Protein AF-A0AAW8ARS9-F1 (afdb_monomer_lite)

Foldseek 3Di:
DQVVQQVVCVVVVHHRPPCPPPNCCVHVQNPHDCVPVVVVVVVVVVVCCCVVPVVVVVVVVVVVVVVVCVVCVPPDDDDD

Secondary structure (DSSP, 8-state):
-HHHHHHHHHHTTPPTT---SS-IIIIITTT--HHHHHHHHHHHHHHHHIIIIIHHHHHHHHHHHHHHHHHTTT------

Organism: Klebsiella pneumoniae (NCBI:txid573)

pLDDT: mean 97.07, std 2.88, range [79.12, 98.88]

Structure (mmCIF, N/CA/C/O backbone):
data_AF-A0AAW8ARS9-F1
#
_entry.id   AF-A0AAW8ARS9-F1
#
loop_
_atom_site.group_PDB
_atom_site.id
_atom_site.type_symbol
_atom_site.label_atom_id
_atom_site.label_alt_id
_atom_site.label_comp_id
_atom_site.label_asym_id
_atom_site.label_entity_id
_atom_site.label_seq_id
_atom_site.pdbx_PDB_ins_code
_atom_site.Cartn_x
_atom_site.Cartn_y
_atom_site.Cartn_z
_atom_site.occupancy
_atom_site.B_iso_or_equiv
_atom_site.auth_seq_id
_atom_site.auth_comp_id
_atom_site.auth_asym_id
_atom_site.auth_atom_id
_atom_site.pdbx_PDB_model_num
ATOM 1 N N . ASN A 1 1 ? 10.513 -2.385 -11.130 1.00 96.38 1 ASN A N 1
ATOM 2 C CA . ASN A 1 1 ? 11.241 -2.017 -12.370 1.00 96.38 1 ASN A CA 1
ATOM 3 C C . ASN A 1 1 ? 11.334 -3.165 -13.367 1.00 96.38 1 ASN A C 1
ATOM 5 O O . ASN A 1 1 ? 10.686 -3.085 -14.402 1.00 96.38 1 ASN A O 1
ATOM 9 N N . GLU A 1 2 ? 12.056 -4.254 -13.076 1.00 97.69 2 GLU A N 1
ATOM 10 C CA . GLU A 1 2 ? 12.280 -5.344 -14.050 1.00 97.69 2 GLU A CA 1
ATOM 11 C C . GLU A 1 2 ? 11.001 -6.043 -14.528 1.00 97.69 2 GLU A C 1
ATOM 13 O O . GLU A 1 2 ? 10.861 -6.300 -15.718 1.00 97.69 2 GLU A O 1
ATOM 18 N N . VAL A 1 3 ? 10.040 -6.300 -13.634 1.00 97.44 3 VAL A N 1
ATOM 19 C CA . VAL A 1 3 ? 8.746 -6.908 -14.004 1.00 97.44 3 VAL A CA 1
ATOM 20 C C . VAL A 1 3 ? 7.979 -6.031 -14.999 1.00 97.44 3 VAL A C 1
ATOM 22 O O . VAL A 1 3 ? 7.489 -6.535 -16.006 1.00 97.44 3 VAL A O 1
ATOM 25 N N . ILE A 1 4 ? 7.926 -4.716 -14.755 1.00 97.25 4 ILE A N 1
ATOM 26 C CA . ILE A 1 4 ? 7.249 -3.746 -15.631 1.00 97.25 4 ILE A CA 1
ATOM 27 C C . ILE A 1 4 ? 7.937 -3.702 -16.998 1.00 97.25 4 ILE A C 1
ATOM 29 O O . ILE A 1 4 ? 7.277 -3.843 -18.025 1.00 97.25 4 ILE A O 1
ATOM 33 N N . ALA A 1 5 ? 9.266 -3.576 -17.016 1.00 97.88 5 ALA A N 1
ATOM 34 C CA . ALA A 1 5 ? 10.046 -3.550 -18.249 1.00 97.88 5 ALA A CA 1
ATOM 35 C C . ALA A 1 5 ? 9.910 -4.854 -19.051 1.00 97.88 5 ALA A C 1
ATOM 37 O O . ALA A 1 5 ? 9.676 -4.819 -20.255 1.00 97.88 5 ALA A O 1
ATOM 38 N N . ASN A 1 6 ? 9.977 -6.014 -18.390 1.00 97.50 6 ASN A N 1
ATOM 39 C CA . ASN A 1 6 ? 9.764 -7.307 -19.037 1.00 97.50 6 ASN A CA 1
ATOM 40 C C . ASN A 1 6 ? 8.354 -7.431 -19.607 1.00 97.50 6 ASN A C 1
ATOM 42 O O . ASN A 1 6 ? 8.197 -7.910 -20.727 1.00 97.50 6 ASN A O 1
ATOM 46 N N . ARG A 1 7 ? 7.330 -6.977 -18.876 1.00 97.69 7 ARG A N 1
ATOM 47 C CA . ARG A 1 7 ? 5.956 -7.019 -19.376 1.00 97.69 7 ARG A CA 1
ATOM 48 C C . ARG A 1 7 ? 5.773 -6.121 -20.600 1.00 97.69 7 ARG A C 1
ATOM 50 O O . ARG A 1 7 ? 5.146 -6.552 -21.564 1.00 97.69 7 ARG A O 1
ATOM 57 N N . ALA A 1 8 ? 6.359 -4.925 -20.587 1.00 97.75 8 ALA A N 1
ATOM 58 C CA . ALA A 1 8 ? 6.360 -4.030 -21.740 1.00 97.75 8 ALA A CA 1
ATOM 59 C C . ALA A 1 8 ? 7.083 -4.660 -22.945 1.00 97.75 8 ALA A C 1
ATOM 61 O O . ALA A 1 8 ? 6.548 -4.672 -24.047 1.00 97.75 8 ALA A O 1
ATOM 62 N N . ASN A 1 9 ? 8.251 -5.270 -22.734 1.00 97.69 9 ASN A N 1
ATOM 63 C CA . ASN A 1 9 ? 9.015 -5.933 -23.795 1.00 97.69 9 ASN A CA 1
ATOM 64 C C . ASN A 1 9 ? 8.275 -7.142 -24.389 1.00 97.69 9 ASN A C 1
ATOM 66 O O . ASN A 1 9 ? 8.233 -7.285 -25.607 1.00 97.69 9 ASN A O 1
ATOM 70 N N . GLN A 1 10 ? 7.610 -7.957 -23.565 1.00 97.56 10 GLN A N 1
ATOM 71 C CA . GLN A 1 10 ? 6.736 -9.033 -24.051 1.00 97.56 10 GLN A CA 1
ATOM 72 C C . GLN A 1 10 ? 5.612 -8.508 -24.950 1.00 97.56 10 GLN A C 1
ATOM 74 O O . GLN A 1 10 ? 5.331 -9.094 -25.991 1.00 97.56 10 GLN A O 1
ATOM 79 N N . MET A 1 11 ? 4.977 -7.396 -24.564 1.00 97.62 11 MET A N 1
ATOM 80 C CA . MET A 1 11 ? 3.947 -6.741 -25.381 1.00 97.62 11 MET A CA 1
ATOM 81 C C . MET A 1 11 ? 4.505 -6.201 -26.707 1.00 97.62 11 MET A C 1
ATOM 83 O O . MET A 1 11 ? 3.766 -6.097 -27.679 1.00 97.62 11 MET A O 1
ATOM 87 N N . LEU A 1 12 ? 5.807 -5.916 -26.762 1.00 97.25 12 LEU A N 1
ATOM 88 C CA . LEU A 1 12 ? 6.543 -5.499 -27.958 1.00 97.25 12 LEU A CA 1
ATOM 89 C C . LEU 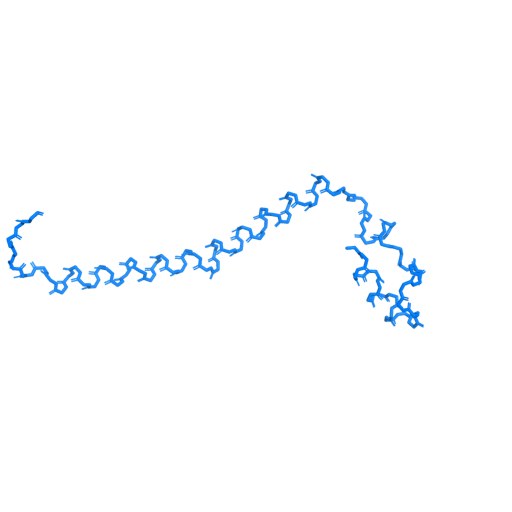A 1 12 ? 7.169 -6.682 -28.724 1.00 97.25 12 LEU A C 1
ATOM 91 O O . LEU A 1 12 ? 8.017 -6.479 -29.592 1.00 97.25 12 LEU A O 1
A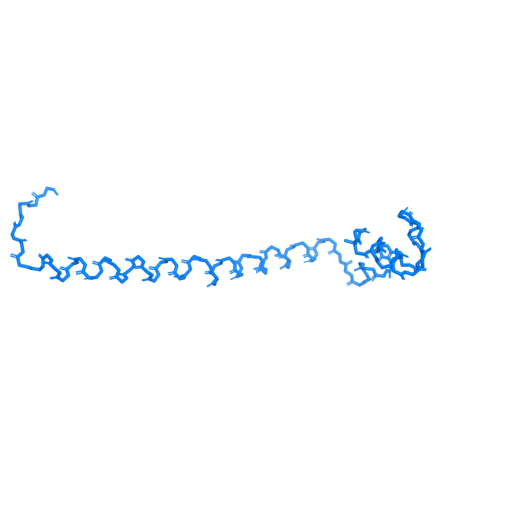TOM 95 N N . GLY A 1 13 ? 6.771 -7.920 -28.409 1.00 97.44 13 GLY A N 1
ATOM 96 C CA . GLY A 1 13 ? 7.215 -9.129 -29.111 1.00 97.44 13 GLY A CA 1
ATOM 97 C C . GLY A 1 13 ? 8.614 -9.619 -28.731 1.00 97.44 13 GLY A C 1
ATOM 98 O O . GLY A 1 13 ? 9.178 -10.453 -29.435 1.00 97.44 13 GLY A O 1
ATOM 99 N N . GLN A 1 14 ? 9.187 -9.118 -27.638 1.00 97.19 14 GLN A N 1
ATOM 100 C CA . GLN A 1 14 ? 10.511 -9.516 -27.166 1.00 97.19 14 GLN A CA 1
ATOM 101 C C . GLN A 1 14 ? 10.418 -10.628 -26.108 1.00 97.19 14 GLN A C 1
ATOM 103 O O . GLN A 1 14 ? 9.495 -10.621 -25.284 1.00 97.19 14 GLN A O 1
ATOM 108 N N . PRO A 1 15 ? 11.365 -11.584 -26.081 1.00 93.62 15 PRO A N 1
ATOM 109 C CA . PRO A 1 15 ? 11.403 -12.592 -25.030 1.00 93.62 15 PRO A CA 1
ATOM 110 C C . PRO A 1 15 ? 11.657 -11.977 -23.637 1.00 93.62 15 PRO A C 1
ATOM 112 O O . PRO A 1 15 ? 12.172 -10.863 -23.520 1.00 93.62 15 PRO A O 1
ATOM 115 N N . PRO A 1 16 ? 11.310 -12.682 -22.544 1.00 90.25 16 PRO A N 1
ATOM 116 C CA . PRO A 1 16 ? 11.607 -12.221 -21.189 1.00 90.25 16 PRO A CA 1
ATOM 117 C C . PRO A 1 16 ? 13.112 -12.011 -20.980 1.00 90.25 16 PRO A C 1
ATOM 119 O O . PRO A 1 16 ? 13.923 -12.818 -21.426 1.00 90.25 16 PRO A O 1
ATOM 122 N N . GLY A 1 17 ? 13.489 -10.954 -20.258 1.00 90.06 17 GLY A N 1
ATOM 123 C CA . GLY A 1 17 ? 14.884 -10.689 -19.904 1.00 90.06 17 GLY A CA 1
ATOM 124 C C . GLY A 1 17 ? 15.703 -9.961 -20.973 1.00 90.06 17 GLY A C 1
ATOM 125 O O . GLY A 1 17 ? 16.871 -9.684 -20.721 1.00 90.06 17 GLY A O 1
ATOM 126 N N . THR A 1 18 ? 15.120 -9.581 -22.118 1.00 91.19 18 THR A N 1
ATOM 127 C CA . THR A 1 18 ? 15.836 -8.821 -23.165 1.00 91.19 18 THR A CA 1
ATOM 128 C C . THR A 1 18 ? 16.283 -7.434 -22.726 1.00 91.19 18 THR A C 1
ATOM 130 O O . THR A 1 18 ? 17.255 -6.913 -23.265 1.00 91.19 18 THR A O 1
ATOM 133 N N . ARG A 1 19 ? 15.561 -6.815 -21.777 1.00 95.88 19 ARG A N 1
ATOM 134 C CA . ARG A 1 19 ? 15.779 -5.432 -21.303 1.00 95.88 19 ARG A CA 1
ATOM 135 C C . ARG A 1 19 ? 15.788 -4.375 -22.427 1.00 95.88 19 ARG A C 1
ATOM 137 O O . ARG A 1 19 ? 16.289 -3.274 -22.229 1.00 95.88 19 ARG A O 1
ATOM 144 N N . SER A 1 20 ? 15.217 -4.701 -23.585 1.00 95.75 20 SER A N 1
ATOM 145 C CA . SER A 1 20 ? 15.118 -3.850 -24.772 1.00 95.75 20 SER A CA 1
ATOM 146 C C . SER A 1 20 ? 13.817 -4.175 -25.518 1.00 95.75 20 SER A C 1
ATOM 148 O O . SER A 1 20 ? 13.431 -5.350 -25.537 1.00 95.75 20 SER A O 1
ATOM 150 N N . PRO A 1 21 ? 13.135 -3.175 -26.111 1.00 96.56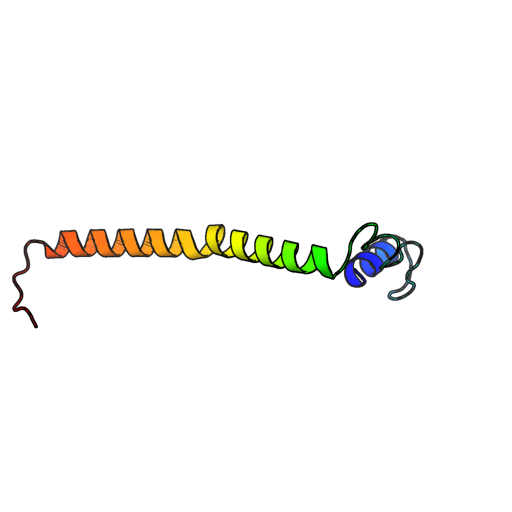 21 PRO A N 1
ATOM 151 C CA . PRO A 1 21 ? 13.491 -1.746 -26.119 1.00 96.56 21 PRO A CA 1
ATOM 152 C C . PRO A 1 21 ? 13.264 -1.032 -24.776 1.00 96.56 21 PRO A C 1
ATOM 154 O O . PRO A 1 21 ? 13.726 0.088 -24.596 1.00 96.56 21 PRO A O 1
ATOM 157 N N . VAL A 1 22 ? 12.599 -1.661 -23.803 1.00 97.81 22 VAL A N 1
ATOM 158 C CA . VAL A 1 22 ? 12.351 -1.070 -22.482 1.00 97.81 22 VAL A CA 1
ATOM 159 C C . VAL A 1 22 ? 13.374 -1.575 -21.456 1.00 97.81 22 VAL A C 1
ATOM 161 O O . VAL A 1 22 ? 13.258 -2.697 -20.959 1.00 97.81 22 VAL A O 1
ATOM 164 N N . HIS A 1 23 ? 14.363 -0.744 -21.108 1.00 98.19 23 HIS A N 1
ATOM 165 C CA . HIS A 1 23 ? 15.310 -1.000 -20.021 1.00 98.19 23 HIS A CA 1
ATOM 166 C C . HIS A 1 23 ? 14.699 -0.706 -18.627 1.00 98.19 23 HIS A C 1
ATOM 168 O O . HIS A 1 23 ? 14.055 0.333 -18.445 1.00 98.19 23 HIS A O 1
ATOM 174 N N . PRO A 1 24 ? 14.893 -1.578 -17.613 1.00 97.56 24 PRO A N 1
ATOM 175 C CA . PRO A 1 24 ? 14.341 -1.380 -16.270 1.00 97.56 24 PRO A CA 1
ATOM 176 C C . PRO A 1 24 ? 14.786 -0.087 -15.583 1.00 97.56 24 PRO A C 1
ATOM 178 O O . PRO A 1 24 ? 13.968 0.542 -14.917 1.00 97.56 24 PRO A O 1
ATOM 181 N N . ASN A 1 25 ? 16.053 0.304 -15.733 1.00 98.06 25 ASN A N 1
ATOM 182 C CA . ASN A 1 25 ? 16.570 1.506 -15.077 1.00 98.06 25 ASN A CA 1
ATOM 183 C C . ASN A 1 25 ? 16.322 2.763 -15.911 1.00 98.06 25 ASN A C 1
ATOM 185 O O . ASN A 1 25 ? 15.865 3.765 -15.375 1.00 98.06 25 ASN A O 1
ATOM 189 N N . ASP A 1 26 ? 16.565 2.686 -17.215 1.00 98.06 26 ASP A N 1
ATOM 190 C CA . ASP A 1 26 ? 16.602 3.876 -18.072 1.00 98.06 26 ASP A CA 1
ATOM 191 C C . ASP A 1 26 ? 15.192 4.366 -18.414 1.00 98.06 26 ASP A C 1
ATOM 193 O O . ASP A 1 26 ? 15.010 5.537 -18.727 1.00 98.06 26 ASP A O 1
ATOM 197 N N . HIS A 1 27 ? 14.192 3.477 -18.339 1.00 97.75 27 HIS A N 1
ATOM 198 C CA . HIS A 1 27 ? 12.801 3.807 -18.646 1.00 97.75 27 HIS A CA 1
ATOM 199 C C . HIS A 1 27 ? 11.871 3.623 -17.444 1.00 97.75 27 HIS A C 1
ATOM 201 O O . HIS A 1 27 ? 11.211 4.572 -17.038 1.00 97.75 27 HIS A O 1
ATOM 207 N N . ALA A 1 28 ? 11.801 2.425 -16.845 1.00 96.94 28 ALA A N 1
ATOM 208 C CA . ALA A 1 28 ? 10.836 2.180 -15.762 1.00 96.94 28 ALA A CA 1
ATOM 209 C C . ALA A 1 28 ? 11.215 2.893 -14.449 1.00 96.94 28 ALA A C 1
ATOM 211 O O . ALA A 1 28 ? 10.331 3.321 -13.714 1.00 96.94 28 ALA A O 1
ATOM 212 N N . ASN A 1 29 ? 12.515 3.042 -14.182 1.00 98.19 29 ASN A N 1
ATOM 213 C CA . ASN A 1 29 ? 13.063 3.793 -13.048 1.00 98.19 29 ASN A CA 1
ATOM 214 C C . ASN A 1 29 ? 13.615 5.167 -13.466 1.00 98.19 29 ASN A C 1
ATOM 216 O O . ASN A 1 29 ? 14.460 5.735 -12.769 1.00 98.19 29 ASN A O 1
ATOM 220 N N . ALA A 1 30 ? 13.200 5.685 -14.625 1.00 97.75 30 ALA A N 1
ATOM 221 C CA . ALA A 1 30 ? 13.667 6.980 -15.094 1.00 97.75 30 ALA A CA 1
ATOM 222 C C . ALA A 1 30 ? 13.329 8.064 -14.060 1.00 97.75 30 ALA A C 1
ATOM 224 O O . ALA A 1 30 ? 12.201 8.129 -13.566 1.00 97.75 30 ALA A O 1
ATOM 225 N N . SER A 1 31 ? 14.322 8.895 -13.728 1.00 97.12 31 SER A N 1
ATOM 226 C CA . SER A 1 31 ? 14.200 9.997 -12.760 1.00 97.12 31 SER A CA 1
ATOM 227 C C . SER A 1 31 ? 13.792 9.581 -11.339 1.00 97.12 31 SER A C 1
ATOM 229 O O . SER A 1 31 ? 13.328 10.421 -10.574 1.00 97.12 31 SER A O 1
ATOM 231 N N . GLN A 1 32 ? 13.973 8.309 -10.979 1.00 97.94 32 GLN A N 1
ATOM 232 C CA . GLN A 1 32 ? 13.662 7.771 -9.654 1.00 97.94 32 GLN A CA 1
ATOM 233 C C . GLN A 1 32 ? 14.922 7.256 -8.960 1.00 97.94 32 GLN A C 1
ATOM 235 O O . GLN A 1 32 ? 15.860 6.777 -9.605 1.00 97.94 32 GLN A O 1
ATOM 240 N N . SER A 1 33 ? 14.915 7.278 -7.630 1.00 96.56 33 SER A N 1
ATOM 241 C CA . SER A 1 33 ? 15.912 6.620 -6.792 1.00 96.56 33 SER A CA 1
ATOM 242 C C . SER A 1 33 ? 15.234 5.602 -5.884 1.00 96.56 33 SER A C 1
ATOM 244 O O . SER A 1 33 ? 14.188 5.862 -5.303 1.00 96.56 33 SER A O 1
ATOM 246 N N . SER A 1 34 ? 15.850 4.448 -5.637 1.00 95.31 34 SER A N 1
ATOM 247 C CA . SER A 1 34 ? 15.315 3.531 -4.618 1.00 95.31 34 SER A CA 1
ATOM 248 C C . SER A 1 34 ? 15.153 4.217 -3.249 1.00 95.31 34 SER A C 1
ATOM 250 O O . SER A 1 34 ? 14.262 3.857 -2.485 1.00 95.31 34 SER A O 1
ATOM 252 N N . ASN A 1 35 ? 15.968 5.241 -2.968 1.00 97.56 35 ASN A N 1
ATOM 253 C CA . ASN A 1 35 ? 15.945 5.988 -1.711 1.00 97.56 35 ASN A CA 1
ATOM 254 C C . ASN A 1 35 ? 14.773 6.976 -1.592 1.00 97.56 35 ASN A C 1
ATOM 256 O O . ASN A 1 35 ? 14.449 7.360 -0.473 1.00 97.56 35 ASN A O 1
ATOM 260 N N . ASP A 1 36 ? 14.146 7.388 -2.699 1.00 96.94 36 ASP A N 1
ATOM 261 C CA . ASP A 1 36 ? 12.925 8.209 -2.670 1.00 96.94 36 ASP A CA 1
ATOM 262 C C . ASP A 1 36 ? 11.671 7.357 -2.890 1.00 96.94 36 ASP A C 1
ATOM 264 O O . ASP A 1 36 ? 10.697 7.451 -2.145 1.00 96.94 36 ASP A O 1
ATOM 268 N N . SER A 1 37 ? 11.738 6.438 -3.845 1.00 97.75 37 SER A N 1
ATOM 269 C CA . SER A 1 37 ? 10.592 5.683 -4.324 1.00 97.75 37 SER A CA 1
ATOM 270 C C . SER A 1 37 ? 10.137 4.645 -3.303 1.00 97.75 37 SER A C 1
ATOM 272 O O . SER A 1 37 ? 8.936 4.434 -3.133 1.00 97.75 37 SER A O 1
ATOM 274 N N . PHE A 1 38 ? 11.068 4.028 -2.564 1.00 98.12 38 PHE A N 1
ATOM 275 C CA . PHE A 1 38 ? 10.707 3.043 -1.546 1.00 98.12 38 PHE A CA 1
ATOM 276 C C . PHE A 1 38 ? 9.964 3.682 -0.355 1.00 98.12 38 PHE A C 1
ATOM 278 O O . PHE A 1 38 ? 8.850 3.235 -0.069 1.00 98.12 38 PHE A O 1
ATOM 285 N N . PRO A 1 39 ? 10.463 4.764 0.285 1.00 98.38 39 PRO A N 1
ATOM 286 C CA . PRO A 1 39 ? 9.692 5.474 1.310 1.00 98.38 39 PRO A CA 1
ATOM 287 C C . PRO A 1 39 ? 8.342 6.009 0.813 1.00 98.38 39 PRO A C 1
ATOM 289 O O . PRO A 1 39 ? 7.351 5.934 1.539 1.00 98.38 39 PRO A O 1
ATOM 292 N N . THR A 1 40 ? 8.262 6.498 -0.431 1.00 98.44 40 THR A N 1
ATOM 293 C CA . THR A 1 40 ? 6.985 6.935 -1.020 1.00 98.44 40 THR A CA 1
ATOM 294 C C . THR A 1 40 ? 5.971 5.795 -1.081 1.00 98.44 40 THR A C 1
ATOM 296 O O . THR A 1 40 ? 4.829 5.973 -0.651 1.00 98.44 40 THR A O 1
ATOM 299 N N . VAL A 1 41 ? 6.372 4.613 -1.561 1.00 98.12 41 VAL A N 1
ATOM 300 C CA . VAL A 1 41 ? 5.483 3.442 -1.618 1.00 98.12 41 VAL A CA 1
ATOM 301 C C . VAL A 1 41 ? 5.091 2.974 -0.216 1.00 98.12 41 VAL A C 1
ATOM 303 O O . VAL A 1 41 ? 3.928 2.639 -0.011 1.00 98.12 41 VAL A O 1
ATOM 306 N N . MET A 1 42 ? 6.003 3.004 0.764 1.00 98.56 42 MET A N 1
ATOM 307 C CA . MET A 1 42 ? 5.680 2.660 2.156 1.00 98.56 42 MET A CA 1
ATOM 308 C C . MET A 1 42 ? 4.568 3.548 2.719 1.00 98.56 42 MET A C 1
ATOM 310 O O . MET A 1 42 ? 3.597 3.042 3.285 1.00 98.56 42 MET A O 1
ATOM 314 N N . HIS A 1 43 ? 4.677 4.866 2.545 1.00 98.69 43 HIS A N 1
ATOM 315 C CA . HIS A 1 43 ? 3.644 5.795 3.000 1.00 98.69 43 HIS A CA 1
ATOM 316 C C . HIS A 1 43 ? 2.329 5.606 2.245 1.00 98.69 43 HIS A C 1
ATOM 318 O O . HIS A 1 43 ? 1.272 5.606 2.873 1.00 98.69 43 HIS A O 1
ATOM 324 N N . LEU A 1 44 ? 2.381 5.396 0.926 1.00 98.62 44 LEU A N 1
ATOM 325 C CA . LEU A 1 44 ? 1.183 5.154 0.127 1.00 98.62 44 LEU A CA 1
ATOM 326 C C . LEU A 1 44 ? 0.459 3.880 0.578 1.00 98.62 44 LEU A C 1
ATOM 328 O O . LEU A 1 44 ? -0.734 3.933 0.858 1.00 98.62 44 LEU A O 1
ATOM 332 N N . ALA A 1 45 ? 1.175 2.759 0.697 1.00 98.62 45 ALA A N 1
ATOM 333 C CA . ALA A 1 45 ? 0.614 1.493 1.162 1.00 98.62 45 ALA A CA 1
ATOM 334 C C . ALA A 1 45 ? 0.004 1.636 2.561 1.00 98.62 45 ALA A C 1
ATOM 336 O O . ALA A 1 45 ? -1.122 1.211 2.790 1.00 98.62 45 ALA A O 1
ATOM 337 N N . THR A 1 46 ? 0.705 2.317 3.472 1.00 98.75 46 THR A N 1
ATOM 338 C CA . THR A 1 46 ? 0.205 2.565 4.830 1.00 98.75 46 THR A CA 1
ATOM 339 C C . THR A 1 46 ? -1.080 3.391 4.810 1.00 98.75 46 THR A C 1
ATOM 341 O O . THR A 1 46 ? -2.049 3.039 5.474 1.00 98.75 46 THR A O 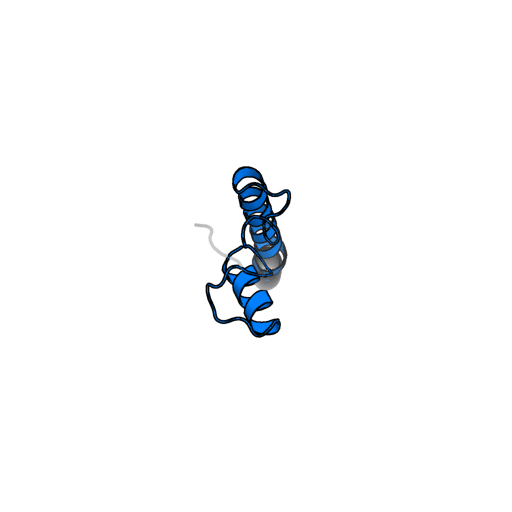1
ATOM 344 N N . ALA A 1 47 ? -1.124 4.473 4.030 1.00 98.81 47 ALA A N 1
ATOM 345 C CA . ALA A 1 47 ? -2.311 5.315 3.924 1.00 98.81 47 ALA A CA 1
ATOM 346 C C . ALA A 1 47 ? -3.517 4.553 3.349 1.00 98.81 47 ALA A C 1
ATOM 348 O O . ALA A 1 47 ? -4.633 4.732 3.836 1.00 98.81 47 ALA A O 1
ATOM 349 N N . LEU A 1 48 ? -3.292 3.695 2.349 1.00 98.81 48 LEU A N 1
ATOM 350 C CA . LEU A 1 48 ? -4.332 2.844 1.766 1.00 98.81 48 LEU A CA 1
ATOM 351 C C . LEU A 1 48 ? -4.859 1.827 2.786 1.00 98.81 48 LEU A C 1
ATOM 353 O O . LEU A 1 48 ? -6.065 1.769 2.998 1.00 98.81 48 LEU A O 1
ATOM 357 N N . GLU A 1 49 ? -3.983 1.105 3.488 1.00 98.81 49 GLU A N 1
ATOM 358 C CA . GLU A 1 49 ? -4.386 0.129 4.513 1.00 98.81 49 GLU A CA 1
ATOM 359 C C . GLU A 1 49 ? -5.161 0.774 5.671 1.00 98.81 49 GLU A C 1
ATOM 361 O O . GLU A 1 49 ? -6.178 0.251 6.136 1.00 98.81 49 GLU A O 1
ATOM 366 N N . LEU A 1 50 ? -4.722 1.953 6.122 1.00 98.81 50 LEU A N 1
ATOM 367 C CA . LEU A 1 50 ? -5.431 2.694 7.162 1.00 98.81 50 LEU A CA 1
ATOM 368 C C . LEU A 1 50 ? -6.832 3.106 6.702 1.00 98.81 50 LEU A C 1
ATOM 370 O O . LEU A 1 50 ? -7.796 2.919 7.443 1.00 98.81 50 LEU A O 1
ATOM 374 N N . ARG A 1 51 ? -6.944 3.656 5.488 1.00 98.69 51 ARG A N 1
ATOM 375 C CA . ARG A 1 51 ? -8.202 4.170 4.936 1.00 98.69 51 ARG A CA 1
ATOM 376 C C . ARG A 1 51 ? -9.189 3.059 4.597 1.00 98.69 51 ARG A C 1
ATOM 378 O O . ARG A 1 51 ? -10.363 3.184 4.924 1.00 98.69 51 ARG A O 1
ATOM 385 N N . ASP A 1 52 ? -8.724 2.010 3.930 1.00 98.69 52 ASP A N 1
ATOM 386 C CA . ASP A 1 52 ? -9.600 1.022 3.296 1.00 98.69 52 ASP A CA 1
ATOM 387 C C . ASP A 1 52 ? -9.914 -0.162 4.219 1.00 98.69 52 ASP A C 1
ATOM 389 O O . ASP A 1 52 ? -10.938 -0.822 4.042 1.00 98.69 52 ASP A O 1
ATOM 393 N N . HIS A 1 53 ? -9.080 -0.408 5.237 1.00 98.69 53 HIS A N 1
ATOM 394 C CA . HIS A 1 53 ? -9.244 -1.547 6.140 1.00 98.69 53 HIS A CA 1
ATOM 395 C C . HIS A 1 53 ? -9.373 -1.138 7.606 1.00 98.69 53 HIS A C 1
ATOM 397 O O . HIS A 1 53 ? -10.380 -1.461 8.242 1.00 98.69 53 HIS A O 1
ATOM 403 N N . LEU A 1 54 ? -8.383 -0.429 8.162 1.00 98.81 54 LEU A N 1
ATOM 404 C CA . LEU A 1 54 ? -8.346 -0.202 9.610 1.00 98.81 54 LEU A CA 1
ATOM 405 C C . LEU A 1 54 ? -9.464 0.728 10.090 1.00 98.81 54 LEU A C 1
ATOM 407 O O . LEU A 1 54 ? -10.185 0.378 11.023 1.00 98.81 54 LEU A O 1
ATOM 411 N N . LEU A 1 55 ? -9.609 1.904 9.476 1.00 98.88 55 LEU A N 1
ATOM 412 C CA . LEU A 1 55 ? -10.613 2.883 9.894 1.00 98.88 55 LEU A CA 1
ATOM 413 C C . LEU A 1 55 ? -12.043 2.322 9.781 1.00 98.88 55 LEU A C 1
ATOM 415 O O . LEU A 1 55 ? -12.743 2.353 10.794 1.00 98.88 55 LEU A O 1
ATOM 419 N N . PRO A 1 56 ? -12.458 1.685 8.665 1.00 98.81 56 PRO A N 1
ATOM 420 C CA . PRO A 1 56 ? -13.777 1.057 8.580 1.00 98.81 56 PRO A CA 1
ATOM 421 C C . PRO A 1 56 ? -14.005 -0.043 9.624 1.00 98.81 56 PRO A C 1
ATOM 423 O O . PRO A 1 56 ? -15.115 -0.196 10.136 1.00 98.81 56 PRO A O 1
ATOM 426 N N . ALA A 1 57 ? -12.975 -0.827 9.960 1.00 98.81 57 ALA A N 1
ATOM 427 C CA . ALA A 1 57 ? -13.084 -1.858 10.991 1.00 98.81 57 ALA A CA 1
ATOM 428 C C . ALA A 1 57 ? -13.268 -1.252 12.393 1.00 98.81 57 ALA A C 1
ATOM 430 O O . ALA A 1 57 ? -14.069 -1.754 13.186 1.00 98.81 57 ALA A O 1
ATOM 431 N N . LEU A 1 58 ? -12.562 -0.158 12.694 1.00 98.88 58 LEU A N 1
ATOM 432 C CA . LEU A 1 58 ? -12.700 0.566 13.958 1.00 98.88 58 LEU A CA 1
ATOM 433 C C . LEU A 1 58 ? -14.061 1.258 14.076 1.00 98.88 58 LEU A C 1
ATOM 435 O O . LEU A 1 58 ? -14.668 1.198 15.143 1.00 98.88 58 LEU A O 1
ATOM 439 N N . GLU A 1 59 ? -14.570 1.847 12.995 1.00 98.81 59 GLU A N 1
ATOM 440 C CA . GLU A 1 59 ? -15.918 2.426 12.946 1.00 98.81 59 GLU A CA 1
ATOM 441 C C . GLU A 1 59 ? -16.989 1.363 13.215 1.00 98.81 59 GLU A C 1
ATOM 443 O O . GLU A 1 59 ? -17.871 1.555 14.056 1.00 98.81 59 GLU A O 1
ATOM 448 N N . GLN A 1 60 ? -16.874 0.191 12.581 1.00 98.75 60 GLN A N 1
ATOM 449 C CA . GLN A 1 60 ? -17.775 -0.930 12.848 1.00 98.75 60 GLN A CA 1
ATOM 450 C C . GLN A 1 60 ? -17.695 -1.389 14.304 1.00 98.75 60 GLN A C 1
ATOM 452 O O . GLN A 1 60 ? -18.727 -1.592 14.946 1.00 98.75 60 GLN A O 1
ATOM 457 N N . LEU A 1 61 ? -16.488 -1.540 14.850 1.00 98.75 61 LEU A N 1
ATOM 458 C CA . LEU A 1 61 ? -16.303 -1.915 16.248 1.00 98.75 61 LEU A CA 1
ATOM 459 C C . LEU A 1 61 ? -16.944 -0.888 17.188 1.00 98.75 61 LEU A C 1
ATOM 461 O O . LEU A 1 61 ? -17.691 -1.270 18.089 1.00 98.75 61 LEU A O 1
ATOM 465 N N . GLN A 1 62 ? -16.695 0.402 16.959 1.00 98.81 62 GLN A N 1
ATOM 466 C CA . GLN A 1 62 ? -17.277 1.493 17.735 1.00 98.81 62 GLN A CA 1
ATOM 467 C C . GLN A 1 62 ? -18.806 1.425 17.708 1.00 98.81 62 GLN A C 1
ATOM 469 O O . GLN A 1 62 ? -19.439 1.464 18.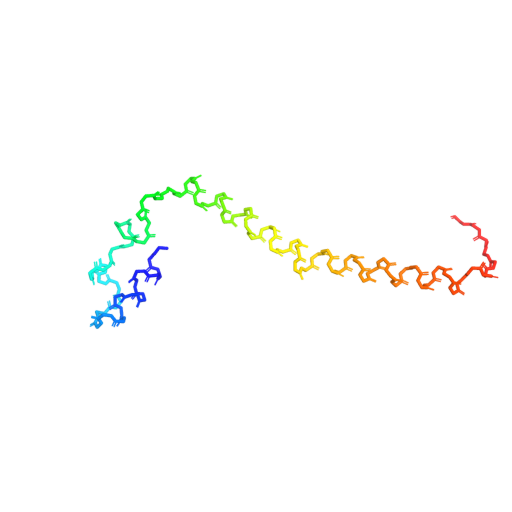765 1.00 98.81 62 GLN A O 1
ATOM 474 N N . GLN A 1 63 ? -19.401 1.273 16.523 1.00 98.75 63 GLN A N 1
ATOM 475 C CA . GLN A 1 63 ? -20.848 1.170 16.377 1.00 98.75 63 GLN A CA 1
ATOM 476 C C . GLN A 1 63 ? -21.404 -0.020 17.170 1.00 98.75 63 GLN A C 1
ATOM 478 O O . GLN A 1 63 ? -22.361 0.132 17.929 1.00 98.75 63 GLN A O 1
ATOM 483 N N . ARG A 1 64 ? -20.782 -1.200 17.059 1.00 98.62 64 ARG A N 1
ATOM 484 C CA . ARG A 1 64 ? -21.231 -2.400 17.786 1.00 98.62 64 ARG A CA 1
ATOM 485 C C . ARG A 1 64 ? -21.099 -2.257 19.295 1.00 98.62 64 ARG A C 1
ATOM 487 O O . ARG A 1 64 ? -21.988 -2.693 20.028 1.00 98.62 64 ARG A O 1
ATOM 494 N N . LEU A 1 65 ? -20.018 -1.647 19.771 1.00 98.75 65 LEU A N 1
ATOM 495 C CA . LEU A 1 65 ? -19.845 -1.363 21.193 1.00 98.75 65 LEU A CA 1
ATOM 496 C C . LEU A 1 65 ? -20.909 -0.380 21.690 1.00 98.75 65 LEU A C 1
ATOM 498 O O . LEU A 1 65 ? -21.485 -0.614 22.750 1.00 98.75 65 LEU A O 1
ATOM 502 N N . GLN A 1 66 ? -21.233 0.653 20.909 1.00 98.62 66 GLN A N 1
ATOM 503 C CA . GLN A 1 66 ? -22.281 1.616 21.245 1.00 98.62 66 GLN A CA 1
ATOM 504 C C . GLN A 1 66 ? -23.666 0.955 21.314 1.00 98.62 66 GLN A C 1
ATOM 506 O O . GLN A 1 66 ? -24.399 1.157 22.282 1.00 98.62 66 GLN A O 1
ATOM 511 N N . GLU A 1 67 ? -24.012 0.119 20.332 1.00 98.56 67 GLU A N 1
ATOM 512 C CA . GLU A 1 67 ? -25.260 -0.658 20.324 1.00 98.56 67 GLU A CA 1
ATOM 513 C C . GLU A 1 67 ? -25.381 -1.532 21.583 1.00 98.56 67 GLU A C 1
ATOM 515 O O . GLU A 1 67 ? -26.426 -1.561 22.238 1.00 98.56 67 GLU A O 1
ATOM 520 N N . ARG A 1 68 ? -24.298 -2.220 21.966 1.00 98.00 68 ARG A N 1
ATOM 521 C CA . ARG A 1 68 ? -24.272 -3.061 23.172 1.00 98.00 68 ARG A CA 1
ATOM 522 C C . ARG A 1 68 ? -24.332 -2.250 24.459 1.00 98.00 68 ARG A C 1
ATOM 524 O O . ARG A 1 68 ? -25.023 -2.664 25.386 1.00 98.00 68 ARG A O 1
ATOM 531 N N . ALA A 1 69 ? -23.657 -1.105 24.514 1.00 97.94 69 ALA A N 1
ATOM 532 C CA . ALA A 1 69 ? -23.715 -0.207 25.659 1.00 97.94 69 ALA A CA 1
ATOM 533 C C . ALA A 1 69 ? -25.153 0.272 25.912 1.00 97.94 69 ALA A C 1
ATOM 535 O O . ALA A 1 69 ? -25.629 0.198 27.043 1.00 97.94 69 ALA A O 1
ATOM 536 N N . LEU A 1 70 ? -25.871 0.671 24.856 1.00 98.12 70 LEU A N 1
ATOM 537 C CA . LEU A 1 70 ? -27.281 1.058 24.948 1.00 98.12 70 LEU A CA 1
ATOM 538 C C . LEU A 1 70 ? -28.172 -0.114 25.383 1.00 98.12 70 LEU A C 1
ATOM 540 O O . LEU A 1 70 ? -29.006 0.051 26.270 1.00 98.12 70 LEU A O 1
ATOM 544 N N . ALA A 1 71 ? -27.963 -1.310 24.825 1.00 97.81 71 ALA A N 1
ATOM 545 C CA . ALA A 1 71 ? -28.722 -2.504 25.203 1.00 97.81 71 ALA A CA 1
ATOM 546 C C . ALA A 1 71 ? -28.536 -2.899 26.682 1.00 97.81 71 ALA A C 1
ATOM 548 O O . ALA A 1 71 ? -29.441 -3.468 27.290 1.00 97.81 71 ALA A O 1
ATOM 549 N N . PHE A 1 72 ? -27.376 -2.593 27.269 1.00 97.25 72 PHE A N 1
ATOM 550 C CA . PHE A 1 72 ? -27.067 -2.890 28.669 1.00 97.25 72 PHE A CA 1
ATOM 551 C C . PHE A 1 72 ? -27.272 -1.711 29.624 1.00 97.25 72 PHE A C 1
ATOM 553 O O . PHE A 1 72 ? -26.987 -1.853 30.811 1.00 97.25 72 PHE A O 1
ATOM 560 N N . ALA A 1 73 ? -27.810 -0.579 29.159 1.00 96.62 73 ALA A N 1
ATOM 561 C CA . ALA A 1 73 ? -27.955 0.629 29.973 1.00 96.62 73 ALA A CA 1
ATOM 562 C C . ALA A 1 73 ? -28.771 0.416 31.266 1.00 96.62 73 ALA A C 1
ATOM 564 O O . ALA A 1 73 ? -28.520 1.080 32.267 1.00 96.62 73 ALA A O 1
ATOM 565 N N . GLY A 1 74 ? -29.723 -0.523 31.261 1.00 96.38 74 GLY A N 1
ATOM 566 C CA . GLY A 1 74 ? -30.545 -0.868 32.428 1.00 96.38 74 GLY A CA 1
ATOM 567 C C . GLY A 1 74 ? -30.041 -2.051 33.262 1.00 96.38 74 GLY A C 1
ATOM 568 O O . GLY A 1 74 ? -30.703 -2.441 34.221 1.00 96.38 74 GLY A O 1
ATOM 569 N N . VAL A 1 75 ? -28.913 -2.669 32.904 1.00 96.12 75 VAL A N 1
ATOM 570 C CA . VAL A 1 75 ? -28.428 -3.888 33.566 1.00 96.12 75 VAL A CA 1
ATOM 571 C C . VAL A 1 75 ? -27.521 -3.519 34.740 1.00 96.12 75 VAL A C 1
ATOM 573 O O . VAL A 1 75 ? -26.393 -3.064 34.557 1.00 96.12 75 VAL A O 1
ATOM 576 N N . LEU A 1 76 ? -27.999 -3.753 35.965 1.00 94.38 76 LEU A N 1
ATOM 577 C CA . LEU A 1 76 ? -27.197 -3.580 37.177 1.00 94.38 76 LEU A CA 1
ATOM 578 C C . LEU A 1 76 ? -26.124 -4.668 37.268 1.00 94.38 76 LEU A C 1
ATOM 580 O O . LEU A 1 76 ? -26.408 -5.859 37.135 1.00 94.38 76 LEU A O 1
ATOM 584 N N . LYS A 1 77 ? -24.884 -4.259 37.538 1.00 93.44 77 LYS A N 1
ATOM 585 C CA . LYS A 1 77 ? -23.755 -5.167 37.753 1.00 93.44 77 LYS A CA 1
ATOM 586 C C . LYS A 1 77 ? -22.968 -4.756 38.990 1.00 93.44 77 LYS A C 1
ATOM 588 O O . LYS A 1 77 ? -22.876 -3.574 39.310 1.00 93.44 77 LYS A O 1
ATOM 593 N N . VAL A 1 78 ? -22.351 -5.730 39.650 1.00 94.88 78 VAL A N 1
ATOM 594 C CA . VAL A 1 78 ? -21.355 -5.465 40.694 1.00 94.88 78 VAL A CA 1
ATOM 595 C C . VAL A 1 78 ? -20.030 -5.133 40.007 1.00 94.88 78 VAL A C 1
ATOM 597 O O . VAL A 1 78 ? -19.601 -5.863 39.109 1.00 94.88 78 VAL A O 1
ATOM 600 N N . ALA A 1 79 ? -19.404 -4.019 40.384 1.00 88.56 79 ALA A N 1
ATOM 601 C CA . ALA A 1 79 ? -18.081 -3.660 39.882 1.00 88.56 79 ALA A CA 1
ATOM 602 C C . ALA A 1 79 ? -17.025 -4.659 40.387 1.00 88.56 79 ALA A C 1
ATOM 604 O O . ALA A 1 79 ? -17.106 -5.132 41.521 1.00 88.56 79 ALA A O 1
ATOM 605 N N . ARG A 1 80 ? -16.054 -4.981 39.533 1.00 79.12 80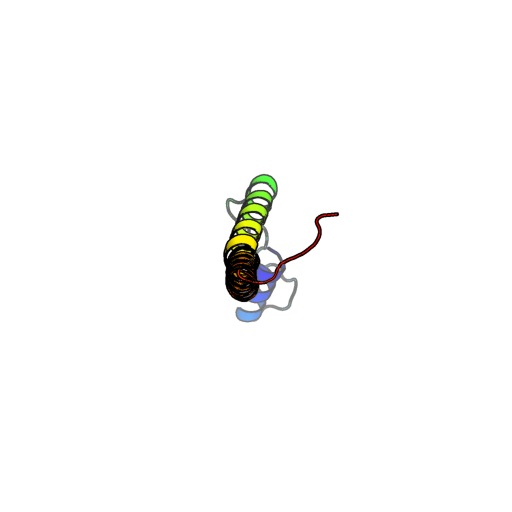 ARG A N 1
ATOM 606 C CA . ARG A 1 80 ? -14.830 -5.707 39.881 1.00 79.12 80 ARG A CA 1
ATOM 607 C C . ARG A 1 80 ? -13.645 -4.907 39.382 1.00 79.12 80 ARG A C 1
ATOM 609 O O . ARG A 1 80 ? -13.814 -4.285 38.307 1.00 79.12 80 ARG A O 1
#

Radius of gyration: 25.38 Å; chains: 1; bounding box: 47×23×70 Å

InterPro domains:
  IPR005677 Fumarate hydratase, class II [PTHR11444] (1-80)
  IPR008948 L-Aspartase-like [SSF48557] (1-80)
  IPR022761 Fumarate lyase, N-terminal [PF00206] (1-80)
  IPR024083 Fumarase/histidase, N-terminal [G3DSA:1.10.275.10] (1-31)

Sequence (80 aa):
NEVIANRANQMLGQPPGTRSPVHPNDHANASQSSNDSFPTVMHLATALELRDHLLPALEQLQQRLQERALAFAGVLKVAR